Protein AF-A0A976KZ02-F1 (afdb_monomer_lite)

Sequence (178 aa):
MLLQLQQKEVRRMSKLYVNGYDHPRFEIVQPDNSIVTHDISFKYQALKEYYTAVGDLVKIIDGSKVPWIDHYEYEWELSLIDYAESPDLLKLTEVEKAAARGLPIYLTPHHDHIWRKFRVLVLPERREIDQHYHHGGADNTANKGYIITFVNAERITEIQTEDGDFLPLISAESCFEF

Foldseek 3Di:
DDPDDWDKDKDKDDKDWFDFFQWKKKWWQDPVRDIDIDTAGHPDSQKTKIKMWMWIWTQDPVRDIDDTQIWMKMKIKGKCQPHDDPVRVVVVVVVVVSLVVVIWMKMDRYPVPVLQIATKHKDVVPWDFDPDDDPDPPPDPPGGTIMIMIIGPDIGRDWDDDDDDGHTGDRPPPPDDD

Structure (mmCIF, N/CA/C/O backbone):
data_AF-A0A976KZ02-F1
#
_entry.id   AF-A0A976KZ02-F1
#
loop_
_atom_site.group_PDB
_atom_site.id
_atom_site.type_symbol
_atom_site.label_atom_id
_atom_site.label_alt_id
_atom_site.label_comp_id
_atom_site.label_asym_id
_atom_site.label_entity_id
_atom_site.label_seq_id
_atom_site.pdbx_PDB_ins_code
_atom_site.Cartn_x
_atom_site.Cartn_y
_atom_site.Cartn_z
_atom_site.occupancy
_atom_site.B_iso_or_equiv
_atom_site.auth_seq_id
_atom_site.auth_comp_id
_atom_site.auth_asym_id
_atom_site.auth_atom_id
_atom_site.pdbx_PDB_model_num
ATOM 1 N N . MET A 1 1 ? -27.633 24.067 18.534 1.00 41.12 1 MET A N 1
ATOM 2 C CA . MET A 1 1 ? -27.256 22.909 19.369 1.00 41.12 1 MET A CA 1
ATOM 3 C C . MET A 1 1 ? -25.776 22.648 19.120 1.00 41.12 1 MET A C 1
ATOM 5 O O . MET A 1 1 ? -25.430 22.145 18.062 1.00 41.12 1 MET A O 1
ATOM 9 N N . LEU A 1 2 ? -24.906 23.156 19.997 1.00 42.47 2 LEU A N 1
ATOM 10 C CA . LEU A 1 2 ? -23.450 23.030 19.875 1.00 42.47 2 LEU A CA 1
ATOM 11 C C . LEU A 1 2 ? -23.042 21.634 20.363 1.00 42.47 2 LEU A C 1
ATOM 13 O O . LEU A 1 2 ? -23.127 21.368 21.559 1.00 42.47 2 LEU A O 1
ATOM 17 N N . LEU A 1 3 ? -22.630 20.750 19.452 1.00 42.62 3 LEU A N 1
ATOM 18 C CA . LEU A 1 3 ? -21.944 19.508 19.811 1.00 42.62 3 LEU A CA 1
ATOM 19 C C . LEU A 1 3 ? -20.592 19.882 20.435 1.00 42.62 3 LEU A C 1
ATOM 21 O O . LEU A 1 3 ? -19.674 20.315 19.741 1.00 42.62 3 LEU A O 1
ATOM 25 N N . GLN A 1 4 ? -20.509 19.795 21.762 1.00 51.16 4 GLN A N 1
ATOM 26 C CA . GLN A 1 4 ? -19.275 20.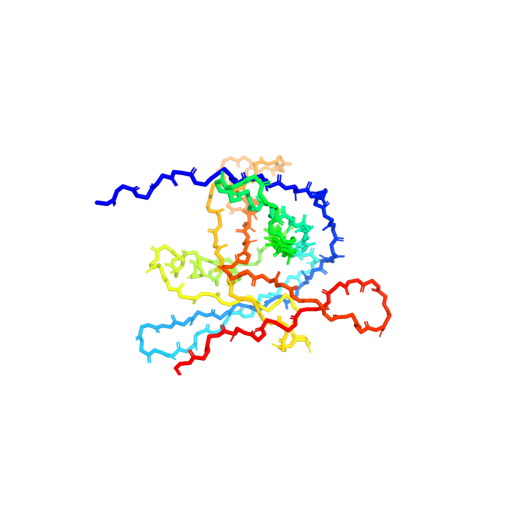021 22.506 1.00 51.16 4 GLN A CA 1
ATOM 27 C C . GLN A 1 4 ? -18.295 18.861 22.287 1.00 51.16 4 GLN A C 1
ATOM 29 O O . GLN A 1 4 ? -18.676 17.692 22.271 1.00 51.16 4 GLN A O 1
ATOM 34 N N . LEU A 1 5 ? -17.030 19.236 22.101 1.00 49.47 5 LEU A N 1
ATOM 35 C CA . LEU A 1 5 ? -15.885 18.392 21.767 1.00 49.47 5 LEU A CA 1
ATOM 36 C C . LEU A 1 5 ? -15.723 17.19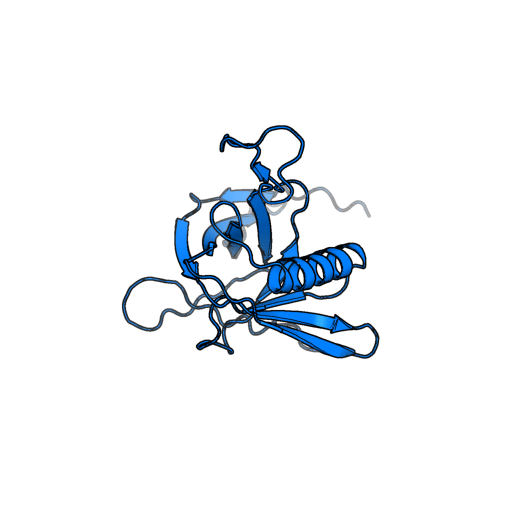5 22.720 1.00 49.47 5 LEU A C 1
ATOM 38 O O . LEU A 1 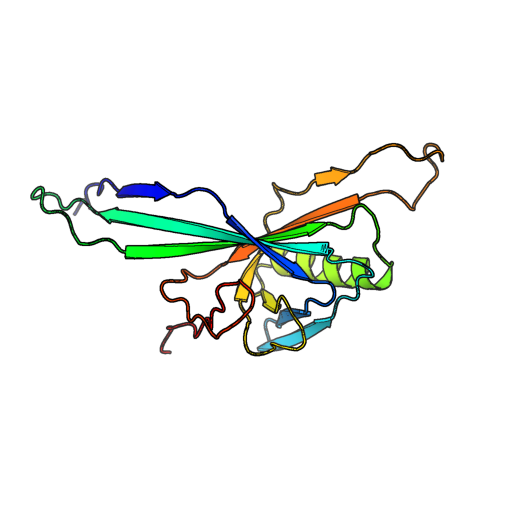5 ? -15.434 17.367 23.903 1.00 49.47 5 LEU A O 1
ATOM 42 N N . GLN A 1 6 ? -15.837 15.981 22.174 1.00 57.78 6 GLN A N 1
ATOM 43 C CA . GLN A 1 6 ? -15.356 14.751 22.804 1.00 57.78 6 GLN A CA 1
ATOM 44 C C . GLN A 1 6 ? -13.820 14.753 22.799 1.00 57.78 6 GLN A C 1
ATOM 46 O O . GLN A 1 6 ? -13.199 14.957 21.755 1.00 57.78 6 GLN A O 1
ATOM 51 N N . GLN A 1 7 ? -13.191 14.521 23.953 1.00 56.75 7 GLN A N 1
ATOM 52 C CA . GLN A 1 7 ? -11.750 14.268 24.008 1.00 56.75 7 GLN A CA 1
ATOM 53 C C . GLN A 1 7 ? -11.487 12.817 23.598 1.00 56.75 7 GLN A C 1
ATOM 55 O O . GLN A 1 7 ? -11.866 11.885 24.310 1.00 56.75 7 GLN A O 1
ATOM 60 N N . LYS A 1 8 ? -10.846 12.644 22.439 1.00 58.50 8 LYS A N 1
ATOM 61 C CA . LYS A 1 8 ? -10.375 11.353 21.933 1.00 58.50 8 LYS A CA 1
ATOM 62 C C . LYS A 1 8 ? -8.938 11.137 22.407 1.00 58.50 8 LYS A C 1
ATOM 64 O O . LYS A 1 8 ? -8.042 11.872 21.998 1.00 58.50 8 LYS A O 1
ATOM 69 N N . GLU A 1 9 ? -8.718 10.152 23.270 1.00 65.44 9 GLU A N 1
ATOM 70 C CA . GLU A 1 9 ? -7.368 9.688 23.603 1.00 65.44 9 GLU A CA 1
ATOM 71 C C . GLU A 1 9 ? -7.016 8.525 22.672 1.00 65.44 9 GLU A C 1
ATOM 73 O O . GLU A 1 9 ? -7.771 7.562 22.566 1.00 65.44 9 GLU A O 1
ATOM 78 N N . VAL A 1 10 ? -5.881 8.625 21.979 1.00 68.75 10 VAL A N 1
ATOM 79 C CA . VAL A 1 10 ? -5.414 7.600 21.036 1.00 68.75 10 VAL A CA 1
ATOM 80 C C . VAL A 1 10 ? -4.169 6.944 21.614 1.00 68.75 10 VAL A C 1
ATOM 82 O O . VAL A 1 10 ? -3.162 7.614 21.848 1.00 68.75 10 VAL A O 1
ATOM 85 N N . ARG A 1 11 ? -4.214 5.628 21.827 1.00 74.81 11 ARG A N 1
ATOM 86 C CA . ARG A 1 11 ? -3.033 4.827 22.158 1.00 74.81 11 ARG A CA 1
ATOM 87 C C . ARG A 1 11 ? -2.553 4.131 20.891 1.00 74.81 11 ARG A C 1
ATOM 89 O O . ARG A 1 11 ? -3.228 3.240 20.386 1.00 74.81 11 ARG A O 1
ATOM 96 N N . ARG A 1 12 ? -1.367 4.504 20.412 1.00 77.88 12 ARG A N 1
ATOM 97 C CA . ARG A 1 12 ? -0.683 3.810 19.313 1.00 77.88 12 ARG A CA 1
ATOM 98 C C . ARG A 1 12 ? 0.420 2.918 19.858 1.00 77.88 12 ARG A C 1
ATOM 100 O O . ARG A 1 12 ? 1.197 3.345 20.713 1.00 77.88 12 ARG A O 1
ATOM 107 N N . MET A 1 13 ? 0.471 1.683 19.379 1.00 78.12 13 MET A N 1
ATOM 108 C CA . MET A 1 13 ? 1.613 0.800 19.600 1.00 78.12 13 MET A CA 1
ATOM 109 C C . MET A 1 13 ? 2.755 1.113 18.623 1.00 78.12 13 MET A C 1
ATOM 111 O O . MET A 1 13 ? 2.633 1.976 17.758 1.00 78.12 13 MET A O 1
ATOM 115 N N . SER A 1 14 ? 3.895 0.439 18.786 1.00 82.19 14 SER A N 1
ATOM 116 C CA . SER A 1 14 ? 4.995 0.511 17.824 1.00 82.19 14 SER A CA 1
ATOM 117 C C . SER A 1 14 ? 4.582 -0.087 16.479 1.00 82.19 14 SER A C 1
ATOM 119 O O . SER A 1 14 ? 3.928 -1.129 16.453 1.00 82.19 14 SER A O 1
ATOM 121 N N . LYS A 1 15 ? 5.028 0.537 15.384 1.00 84.44 15 LYS A N 1
ATOM 122 C CA . LYS A 1 15 ? 4.930 -0.011 14.025 1.00 84.44 15 LYS A CA 1
ATOM 123 C C . LYS A 1 15 ? 5.688 -1.341 13.964 1.00 84.44 15 LYS A C 1
ATOM 125 O O . LYS A 1 15 ? 6.851 -1.404 14.365 1.00 84.44 15 LYS A O 1
ATOM 130 N N . LEU A 1 16 ? 5.027 -2.391 13.490 1.00 83.12 16 LEU A N 1
ATOM 131 C CA . LEU A 1 16 ? 5.585 -3.736 13.362 1.00 83.12 16 LEU A CA 1
ATOM 132 C C . LEU A 1 16 ? 5.733 -4.089 11.886 1.00 83.12 16 LEU A C 1
ATOM 134 O O . LEU A 1 16 ? 4.815 -3.863 11.101 1.00 83.12 16 LEU A O 1
ATOM 138 N N . TYR A 1 17 ? 6.892 -4.633 11.520 1.00 84.88 17 TYR A N 1
ATOM 139 C CA . TYR A 1 17 ? 7.122 -5.192 10.191 1.00 84.88 17 TYR A CA 1
ATOM 140 C C . TYR A 1 17 ? 6.369 -6.514 10.043 1.00 84.88 17 TYR A C 1
ATOM 142 O O . TYR A 1 17 ? 6.409 -7.358 10.940 1.00 84.88 17 TYR A O 1
ATOM 150 N N . VAL A 1 18 ? 5.679 -6.654 8.917 1.00 82.56 18 VAL A N 1
ATOM 151 C CA . VAL A 1 18 ? 4.942 -7.851 8.518 1.00 82.56 18 VAL A CA 1
ATOM 152 C C . VAL A 1 18 ? 5.849 -8.630 7.576 1.00 82.56 18 VAL A C 1
ATOM 154 O O . VAL A 1 18 ? 6.549 -9.531 8.024 1.00 82.56 18 VAL A O 1
ATOM 157 N N . ASN A 1 19 ? 5.887 -8.258 6.296 1.00 82.38 19 ASN A N 1
ATOM 158 C CA . ASN A 1 19 ? 6.622 -8.986 5.264 1.00 82.38 19 ASN A CA 1
ATOM 159 C C . ASN A 1 19 ? 7.094 -8.059 4.137 1.00 82.38 19 ASN A C 1
ATOM 161 O O . ASN A 1 19 ? 6.770 -6.872 4.114 1.00 82.38 19 ASN A O 1
ATOM 165 N N . GLY A 1 20 ? 7.857 -8.607 3.195 1.00 84.81 20 GLY A N 1
ATOM 166 C CA . GLY A 1 20 ? 8.220 -7.982 1.935 1.00 84.81 20 GLY A CA 1
ATOM 167 C C . GLY A 1 20 ? 7.711 -8.796 0.742 1.00 84.81 20 GLY A C 1
ATOM 168 O O . GLY A 1 20 ? 7.806 -10.021 0.742 1.00 84.81 20 GLY A O 1
ATOM 169 N N . TYR A 1 21 ? 7.209 -8.112 -0.285 1.00 86.00 21 TYR A N 1
ATOM 170 C CA . TYR A 1 21 ? 6.635 -8.722 -1.485 1.00 86.00 21 TYR A CA 1
ATOM 171 C C . TYR A 1 21 ? 7.300 -8.207 -2.761 1.00 86.00 21 TYR A C 1
ATOM 173 O O . TYR A 1 21 ? 7.681 -7.037 -2.860 1.00 86.00 21 TYR A O 1
ATOM 181 N N . ASP A 1 22 ? 7.432 -9.094 -3.739 1.00 85.25 22 ASP A N 1
ATOM 182 C CA . ASP A 1 22 ? 8.056 -8.879 -5.048 1.00 85.25 22 ASP A CA 1
ATOM 183 C C . ASP A 1 22 ? 7.035 -8.740 -6.193 1.00 85.25 22 ASP A C 1
ATOM 185 O O . ASP A 1 22 ? 7.329 -8.119 -7.215 1.00 85.25 22 ASP A O 1
ATOM 189 N N . HIS A 1 23 ? 5.813 -9.240 -6.001 1.00 88.50 23 HIS A N 1
ATOM 190 C CA . HIS A 1 23 ? 4.756 -9.227 -7.016 1.00 88.50 23 HIS A CA 1
ATOM 191 C C . HIS A 1 23 ? 3.424 -8.657 -6.502 1.00 88.50 23 HIS A C 1
ATOM 193 O O . HIS A 1 23 ? 2.433 -9.392 -6.399 1.00 88.50 23 HIS A O 1
ATOM 199 N N . PRO A 1 24 ? 3.361 -7.357 -6.155 1.00 91.50 24 PRO A N 1
ATOM 200 C CA . PRO A 1 24 ? 2.104 -6.729 -5.792 1.00 91.50 24 PRO A CA 1
ATOM 201 C C . PRO A 1 24 ? 1.267 -6.361 -7.020 1.00 91.50 24 PRO A C 1
ATOM 203 O O . PRO A 1 24 ? 1.782 -6.040 -8.096 1.00 91.50 24 PRO A O 1
ATOM 206 N N . ARG A 1 25 ? -0.050 -6.337 -6.822 1.00 93.12 25 ARG A N 1
ATOM 207 C CA . ARG A 1 25 ? -1.041 -5.924 -7.819 1.00 93.12 25 ARG A CA 1
ATOM 208 C C . ARG A 1 25 ? -1.763 -4.669 -7.359 1.00 93.12 25 ARG A C 1
ATOM 210 O O . ARG A 1 25 ? -2.286 -4.628 -6.246 1.00 93.12 25 ARG A O 1
ATOM 217 N N . PHE A 1 26 ? -1.872 -3.693 -8.251 1.00 94.38 26 PHE A N 1
ATOM 218 C CA . PHE A 1 26 ? -2.743 -2.536 -8.083 1.00 94.38 26 PHE A CA 1
ATOM 219 C C . PHE A 1 26 ? -3.960 -2.646 -8.995 1.00 94.38 26 PHE A C 1
ATOM 221 O O . PHE A 1 26 ? -3.854 -3.045 -10.152 1.00 94.38 26 PHE A O 1
ATOM 228 N N . GLU A 1 27 ? -5.117 -2.248 -8.492 1.00 95.50 27 GLU A N 1
ATOM 229 C CA . GLU A 1 27 ? -6.342 -2.111 -9.267 1.00 95.50 27 GLU A CA 1
ATOM 230 C C . GLU A 1 27 ? -6.901 -0.705 -9.094 1.00 95.50 27 GLU A C 1
ATOM 232 O O . GLU A 1 27 ? -7.040 -0.214 -7.975 1.00 95.50 27 GLU A O 1
ATOM 237 N N . ILE A 1 28 ? -7.219 -0.055 -10.209 1.00 95.25 28 ILE A N 1
ATOM 238 C CA . ILE A 1 28 ? -7.780 1.293 -10.245 1.00 95.25 28 ILE A CA 1
ATOM 239 C C . ILE A 1 28 ? -9.221 1.185 -10.728 1.00 95.25 28 ILE A C 1
ATOM 241 O O . ILE A 1 28 ? -9.461 0.721 -11.847 1.00 95.25 28 ILE A O 1
ATOM 245 N N . VAL A 1 29 ? -10.166 1.645 -9.908 1.00 94.38 29 VAL A N 1
ATOM 246 C CA . VAL A 1 29 ? -11.580 1.730 -10.291 1.00 94.38 29 VAL A CA 1
ATOM 247 C C . VAL A 1 29 ? -11.809 3.035 -11.046 1.00 94.38 29 VAL A C 1
ATOM 249 O O . VAL A 1 29 ? -11.618 4.127 -10.509 1.00 94.38 29 VAL A O 1
ATOM 252 N N . GLN A 1 30 ? -12.188 2.922 -12.313 1.00 94.81 30 GLN A N 1
ATOM 253 C CA . GLN A 1 30 ? -12.486 4.056 -13.181 1.00 94.81 30 GLN A CA 1
ATOM 254 C C . GLN A 1 30 ? -13.884 4.632 -12.888 1.00 94.81 30 GLN A C 1
ATOM 256 O O . GLN A 1 30 ? -14.723 3.953 -12.293 1.00 94.81 30 GLN A O 1
ATOM 261 N N . PRO A 1 31 ? -14.186 5.866 -13.336 1.00 92.38 31 PRO A N 1
ATOM 262 C CA . PRO A 1 31 ? -15.505 6.478 -13.140 1.00 92.38 31 PRO A CA 1
ATOM 263 C C . PRO A 1 31 ? -16.681 5.699 -13.749 1.00 92.38 31 PRO A C 1
ATOM 265 O O . PRO A 1 31 ? -17.818 5.885 -13.327 1.00 92.38 31 PRO A O 1
ATOM 268 N N . ASP A 1 32 ? -16.424 4.847 -14.745 1.00 92.50 32 ASP A N 1
ATOM 269 C CA . ASP A 1 32 ? -17.410 3.963 -15.378 1.00 92.50 32 ASP A CA 1
ATOM 270 C C . ASP A 1 32 ? -17.524 2.589 -14.687 1.00 92.50 32 ASP A C 1
ATOM 272 O O . ASP A 1 32 ? -18.158 1.679 -15.220 1.00 92.50 32 ASP A O 1
ATOM 276 N N . ASN A 1 33 ? -16.917 2.440 -13.504 1.00 89.88 33 ASN A N 1
ATOM 277 C CA . ASN A 1 33 ? -16.772 1.202 -12.734 1.00 89.88 33 ASN A CA 1
ATOM 278 C C . ASN A 1 33 ? -15.935 0.103 -13.413 1.00 89.88 33 ASN A C 1
ATOM 280 O O . ASN A 1 33 ? -15.886 -1.020 -12.908 1.00 89.88 33 ASN A O 1
ATOM 284 N N . SER A 1 34 ? -15.246 0.391 -14.522 1.00 94.62 34 SER A N 1
ATOM 285 C CA . SER A 1 34 ? -14.253 -0.538 -15.064 1.00 94.62 34 SER A CA 1
ATOM 286 C C . SER A 1 34 ? -13.011 -0.598 -14.167 1.00 94.62 34 SER A C 1
ATOM 288 O O . SER A 1 34 ? -12.659 0.372 -13.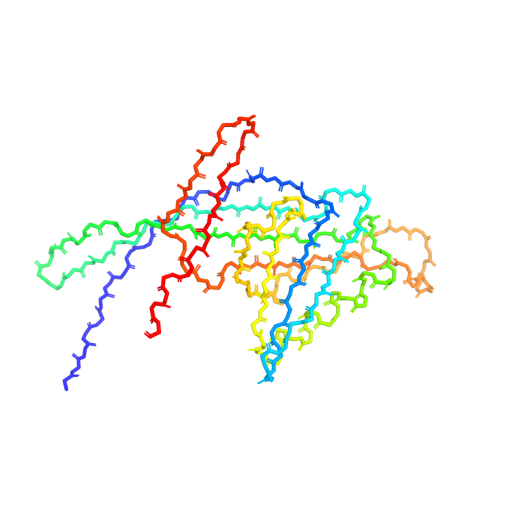490 1.00 94.62 34 SER A O 1
ATOM 290 N N . ILE A 1 35 ? -12.343 -1.754 -14.140 1.00 94.12 35 ILE A N 1
ATOM 291 C CA . ILE A 1 35 ? -11.144 -1.979 -13.326 1.00 94.12 35 ILE A CA 1
ATOM 292 C C . ILE A 1 35 ? -9.934 -2.085 -14.248 1.00 94.12 35 ILE A C 1
ATOM 294 O O . ILE A 1 35 ? -9.898 -2.925 -15.148 1.00 94.12 35 ILE A O 1
ATOM 298 N N . VAL A 1 36 ? -8.928 -1.248 -14.002 1.00 96.44 36 VAL A N 1
ATOM 299 C CA . VAL A 1 36 ? -7.613 -1.351 -14.644 1.00 96.44 36 VAL A CA 1
ATOM 300 C C . VAL A 1 36 ? -6.646 -2.008 -13.671 1.00 96.44 36 VAL A C 1
ATOM 302 O O . VAL A 1 36 ? -6.442 -1.501 -12.569 1.00 96.44 36 VAL A O 1
ATOM 305 N N . THR A 1 37 ? -6.044 -3.122 -14.083 1.00 95.44 37 THR A N 1
ATOM 306 C CA . THR A 1 37 ? -5.107 -3.896 -13.262 1.00 95.44 37 THR A CA 1
ATOM 307 C C . THR A 1 37 ? -3.661 -3.631 -13.675 1.00 95.44 37 THR A C 1
ATOM 309 O O . THR A 1 37 ? -3.314 -3.645 -14.857 1.00 95.44 37 THR A O 1
ATOM 312 N N . HIS A 1 38 ? -2.803 -3.431 -12.682 1.00 94.44 38 HIS A N 1
ATOM 313 C CA . HIS A 1 38 ? -1.370 -3.241 -12.820 1.00 94.44 38 HIS A CA 1
ATOM 314 C C . HIS A 1 38 ? -0.628 -4.236 -11.931 1.00 94.44 38 HIS A C 1
ATOM 316 O O . HIS A 1 38 ? -0.468 -4.019 -10.731 1.00 94.44 38 HIS A O 1
ATOM 322 N N . ASP A 1 39 ? -0.156 -5.316 -12.545 1.00 92.19 39 ASP A N 1
ATOM 323 C CA . ASP A 1 39 ? 0.764 -6.257 -11.911 1.00 92.19 39 ASP A CA 1
ATOM 324 C C . ASP A 1 39 ? 2.180 -5.710 -11.997 1.00 92.19 39 ASP A C 1
ATOM 326 O O . ASP A 1 39 ? 2.666 -5.414 -13.096 1.00 92.19 39 ASP A O 1
ATOM 330 N N . ILE A 1 40 ? 2.828 -5.549 -10.849 1.00 88.31 40 ILE A N 1
ATOM 331 C CA . ILE A 1 40 ? 4.197 -5.052 -10.767 1.00 88.31 40 ILE A CA 1
ATOM 332 C C . ILE A 1 40 ? 5.146 -6.236 -10.577 1.00 88.31 40 ILE A C 1
ATOM 334 O O . ILE A 1 40 ? 4.813 -7.205 -9.896 1.00 88.31 40 ILE A O 1
ATOM 338 N N . SER A 1 41 ? 6.304 -6.205 -11.229 1.00 83.62 41 SER A N 1
ATOM 339 C CA . SER A 1 41 ? 7.257 -7.313 -11.236 1.00 83.62 41 SER A CA 1
ATOM 340 C C . SER A 1 41 ? 8.614 -6.845 -10.730 1.00 83.62 41 SER A C 1
ATOM 342 O O . SER A 1 41 ? 9.444 -6.341 -11.483 1.00 83.62 41 SER A O 1
ATOM 344 N N . PHE A 1 42 ? 8.867 -7.047 -9.440 1.00 75.88 42 PHE A N 1
ATOM 345 C CA . PHE A 1 42 ? 10.162 -6.735 -8.851 1.00 75.88 42 PHE A CA 1
ATOM 346 C C . PHE A 1 42 ? 11.093 -7.942 -8.851 1.00 75.88 42 PHE A C 1
ATOM 348 O O . PHE A 1 42 ? 10.666 -9.091 -8.849 1.00 75.88 42 PHE A O 1
ATOM 355 N N . LYS A 1 43 ? 12.401 -7.667 -8.826 1.00 66.31 43 LYS A N 1
ATOM 356 C CA . LYS A 1 43 ? 13.428 -8.698 -8.609 1.00 66.31 43 LYS A CA 1
ATOM 357 C C . LYS A 1 43 ? 13.644 -9.039 -7.136 1.00 66.31 43 LYS A C 1
ATOM 359 O O . LYS A 1 43 ? 14.213 -10.082 -6.837 1.00 66.31 43 LYS A O 1
ATOM 364 N N . TYR A 1 44 ? 13.235 -8.147 -6.239 1.00 71.12 44 TYR A N 1
ATOM 365 C CA . TYR A 1 44 ? 13.429 -8.254 -4.797 1.00 71.12 44 TYR A CA 1
ATOM 366 C C . TYR A 1 44 ? 12.156 -7.803 -4.081 1.00 71.12 44 TYR A C 1
ATOM 368 O O . TYR A 1 44 ? 11.337 -7.110 -4.681 1.00 71.12 44 TYR A O 1
ATOM 376 N N . GLN A 1 45 ? 12.012 -8.176 -2.807 1.00 75.38 45 GLN A N 1
ATOM 377 C CA . GLN A 1 45 ? 10.890 -7.831 -1.926 1.00 75.38 45 GLN A CA 1
ATOM 378 C C . GLN A 1 45 ? 10.778 -6.310 -1.673 1.00 75.38 45 GLN A C 1
ATOM 380 O O . GLN A 1 45 ? 11.087 -5.802 -0.593 1.00 75.38 45 GLN A O 1
ATOM 385 N N . ALA A 1 46 ? 10.376 -5.571 -2.704 1.00 81.88 46 ALA A N 1
ATOM 386 C CA . ALA A 1 46 ? 10.380 -4.117 -2.765 1.00 81.88 46 ALA A CA 1
ATOM 387 C C . ALA A 1 46 ? 9.187 -3.492 -2.035 1.00 81.88 46 ALA A C 1
ATOM 389 O O . ALA A 1 46 ? 9.301 -2.369 -1.546 1.00 81.88 46 ALA A O 1
ATOM 390 N N . LEU A 1 47 ? 8.059 -4.203 -1.941 1.00 89.12 47 LEU A N 1
ATOM 391 C CA . LEU A 1 47 ? 6.894 -3.759 -1.182 1.00 89.12 47 LEU A CA 1
ATOM 392 C C . LEU A 1 47 ? 6.972 -4.301 0.245 1.00 89.12 47 LEU A C 1
ATOM 394 O O . LEU A 1 47 ? 6.660 -5.463 0.488 1.00 89.12 47 LEU A O 1
ATOM 398 N N . LYS A 1 48 ? 7.361 -3.457 1.197 1.00 90.31 48 LYS A N 1
ATOM 399 C CA . LYS A 1 48 ? 7.388 -3.789 2.623 1.00 90.31 48 LYS A CA 1
ATOM 400 C C . LYS A 1 48 ? 6.054 -3.454 3.259 1.00 90.31 48 LYS A C 1
ATOM 402 O O . LYS A 1 48 ? 5.515 -2.377 3.038 1.00 90.31 48 LYS A O 1
ATOM 407 N N . GLU A 1 49 ? 5.543 -4.355 4.073 1.00 89.25 49 GLU A N 1
ATOM 408 C CA . GLU A 1 49 ? 4.293 -4.191 4.794 1.00 89.25 49 GLU A CA 1
ATOM 409 C C . GLU A 1 49 ? 4.545 -4.008 6.285 1.00 89.25 49 GLU A C 1
ATOM 411 O O . GLU A 1 49 ? 5.380 -4.680 6.896 1.00 89.25 49 GLU A O 1
ATOM 416 N N . TYR A 1 50 ? 3.765 -3.116 6.874 1.00 89.19 50 TYR A N 1
ATOM 417 C CA . TYR A 1 50 ? 3.787 -2.796 8.282 1.00 89.19 50 TYR A CA 1
ATOM 418 C C . TYR A 1 50 ? 2.368 -2.642 8.811 1.00 89.19 50 TYR A C 1
ATOM 420 O O . TYR A 1 50 ? 1.454 -2.269 8.077 1.00 89.19 50 TYR A O 1
ATOM 428 N N . TYR A 1 51 ? 2.203 -2.837 10.115 1.00 86.25 51 TYR A N 1
ATOM 429 C CA . TYR A 1 51 ? 0.966 -2.476 10.795 1.00 86.25 51 TYR A CA 1
ATOM 430 C C . TYR A 1 51 ? 1.224 -1.844 12.158 1.00 86.25 51 TYR A C 1
ATOM 432 O O . TYR A 1 51 ? 2.258 -2.060 12.796 1.00 86.25 51 TYR A O 1
ATOM 440 N N . THR A 1 52 ? 0.254 -1.059 12.611 1.00 85.50 52 THR A N 1
ATOM 441 C CA . THR A 1 52 ? 0.216 -0.458 13.941 1.00 85.50 52 THR A CA 1
ATOM 442 C C . THR A 1 52 ? -1.137 -0.744 14.573 1.00 85.50 52 THR A C 1
ATOM 444 O O . THR A 1 52 ? -2.172 -0.398 14.008 1.00 85.50 52 THR A O 1
ATOM 447 N N . ALA A 1 53 ? -1.140 -1.354 15.759 1.00 82.25 53 ALA A N 1
ATOM 448 C CA . ALA A 1 53 ? -2.352 -1.477 16.561 1.00 82.25 53 ALA A CA 1
ATOM 449 C C . ALA A 1 53 ? -2.684 -0.128 17.219 1.00 82.25 53 ALA A C 1
ATOM 451 O O . ALA A 1 53 ? -1.822 0.507 17.845 1.00 82.25 53 ALA A O 1
ATOM 452 N N . VAL A 1 54 ? -3.934 0.302 17.074 1.00 82.56 54 VAL A N 1
ATOM 453 C CA . VAL A 1 54 ? -4.436 1.588 17.551 1.00 82.56 54 VAL A CA 1
ATOM 454 C C . VAL A 1 54 ? -5.707 1.382 18.365 1.00 82.56 54 VAL A C 1
ATOM 456 O O . VAL A 1 54 ? -6.730 0.927 17.852 1.00 82.56 54 VAL A O 1
ATOM 459 N N . GLY A 1 55 ? -5.641 1.779 19.633 1.00 77.94 55 GLY A N 1
ATOM 460 C CA . GLY A 1 55 ? -6.777 1.801 20.544 1.00 77.94 55 GLY A CA 1
ATOM 461 C C . GLY A 1 55 ? -7.319 3.217 20.696 1.00 77.94 55 GLY A C 1
ATOM 462 O O . GLY A 1 55 ? -6.589 4.120 21.121 1.00 77.94 55 GLY A O 1
ATOM 463 N N . ASP A 1 56 ? -8.596 3.410 20.373 1.00 70.56 56 ASP A N 1
ATOM 464 C CA . ASP A 1 56 ? -9.294 4.675 20.595 1.00 70.56 56 ASP A CA 1
ATOM 465 C C . ASP A 1 56 ? -10.086 4.630 21.906 1.00 70.56 56 ASP A C 1
ATOM 467 O O . ASP A 1 56 ? -11.010 3.828 22.055 1.00 70.56 56 ASP A O 1
ATOM 471 N N . LEU A 1 57 ? -9.771 5.536 22.835 1.00 66.00 57 LEU A N 1
ATOM 472 C CA . LEU A 1 57 ? -10.573 5.769 24.030 1.00 66.00 57 LEU A CA 1
ATOM 473 C C . LEU A 1 57 ? -11.468 6.991 23.808 1.00 66.00 57 LEU A C 1
ATOM 475 O O . LEU A 1 57 ? -10.995 8.129 23.708 1.00 66.00 57 LEU A O 1
ATOM 479 N N . VAL A 1 58 ? -12.778 6.755 23.787 1.00 64.94 58 VAL A N 1
ATOM 480 C CA . VAL A 1 58 ? -13.774 7.828 23.774 1.00 64.94 58 VAL A CA 1
ATOM 481 C C . VAL A 1 58 ? -14.244 8.070 25.203 1.00 64.94 58 VAL A C 1
ATOM 483 O O . VAL A 1 58 ? -14.843 7.197 25.837 1.00 64.94 58 VAL A O 1
ATOM 486 N N . LYS A 1 59 ? -13.960 9.270 25.716 1.00 59.84 59 LYS A N 1
ATOM 487 C CA . LYS A 1 59 ? -14.526 9.747 26.980 1.00 59.84 59 LYS A CA 1
ATOM 488 C C . LYS A 1 59 ? -15.874 10.400 26.705 1.00 59.84 59 LYS A C 1
ATOM 490 O O . LYS A 1 59 ? -15.957 11.345 25.917 1.00 59.84 59 LYS A O 1
ATOM 495 N N . ILE A 1 60 ? -16.918 9.908 27.364 1.00 65.88 60 ILE A N 1
ATOM 496 C CA . ILE A 1 60 ? -18.223 10.567 27.367 1.00 65.88 60 ILE A CA 1
ATOM 497 C C . ILE A 1 60 ? -18.199 11.686 28.421 1.00 65.88 60 ILE A C 1
ATOM 499 O O . ILE A 1 60 ? -17.411 11.672 29.367 1.00 65.88 60 ILE A O 1
ATOM 503 N N . ILE A 1 61 ? -19.050 12.695 28.227 1.00 67.75 61 ILE A N 1
ATOM 504 C CA . ILE A 1 61 ? -19.178 13.889 29.079 1.00 67.75 61 ILE A CA 1
ATOM 505 C C . ILE A 1 61 ? -19.500 13.531 30.543 1.00 67.75 61 ILE A C 1
ATOM 507 O O . ILE A 1 61 ? -19.123 14.265 31.451 1.00 67.75 61 ILE A O 1
ATOM 511 N N . ASP A 1 62 ? -20.151 12.394 30.788 1.00 70.44 62 ASP A N 1
ATOM 512 C CA . ASP A 1 62 ? -20.461 11.880 32.129 1.00 70.44 62 ASP A CA 1
ATOM 513 C C . ASP A 1 62 ? -19.248 11.248 32.846 1.00 70.44 62 ASP A C 1
ATOM 515 O O . ASP A 1 62 ? -19.369 10.769 33.973 1.00 70.44 62 ASP A O 1
ATOM 519 N N . GLY A 1 63 ? -18.072 11.245 32.208 1.00 63.22 63 GLY A N 1
ATOM 520 C CA . GLY A 1 63 ? -16.851 10.626 32.719 1.00 63.22 63 GLY A CA 1
ATOM 521 C C . GLY A 1 63 ? -16.790 9.111 32.511 1.00 63.22 63 GLY A C 1
ATOM 522 O O . GLY A 1 63 ? -15.767 8.500 32.839 1.00 63.22 63 GLY A O 1
ATOM 523 N N . SER A 1 64 ? -17.836 8.499 31.947 1.00 61.59 64 SER A N 1
ATOM 524 C CA . SER A 1 64 ? -17.810 7.096 31.554 1.00 61.59 64 SER A CA 1
ATOM 525 C C . SER A 1 64 ? -16.862 6.891 30.368 1.00 61.59 64 SER A C 1
ATOM 527 O O . SER A 1 64 ? -16.682 7.749 29.494 1.00 61.59 64 SER A O 1
ATOM 529 N N . LYS A 1 65 ? -16.183 5.744 30.377 1.00 61.19 65 LYS A N 1
ATOM 530 C CA . LYS A 1 65 ? -15.272 5.318 29.315 1.00 61.19 65 LYS A CA 1
ATOM 531 C C . LYS A 1 65 ? -15.976 4.236 28.511 1.00 61.19 65 LYS A C 1
ATOM 533 O O . LYS A 1 65 ? -16.347 3.211 29.081 1.00 61.19 65 LYS A O 1
ATOM 538 N N . VAL A 1 66 ? -16.149 4.458 27.213 1.00 57.47 66 VAL A N 1
ATOM 539 C CA . VAL A 1 66 ? -16.637 3.413 26.302 1.00 57.47 66 VAL A CA 1
ATOM 540 C C . VAL A 1 66 ? -15.474 2.461 25.999 1.00 57.47 66 VAL A C 1
ATOM 542 O O . VAL A 1 66 ? -14.338 2.935 25.882 1.00 57.47 66 VAL A O 1
ATOM 545 N N . PRO A 1 67 ? -15.711 1.137 25.924 1.00 53.28 67 PRO A N 1
ATOM 546 C CA . PRO A 1 67 ? -14.676 0.165 25.588 1.00 53.28 67 PRO A CA 1
ATOM 547 C C . PRO A 1 67 ? -13.978 0.465 24.254 1.00 53.28 67 PRO A C 1
ATOM 549 O O . PRO A 1 67 ? -14.524 1.111 23.361 1.00 53.28 67 PRO A O 1
ATOM 552 N N . TRP A 1 68 ? -12.737 -0.010 24.188 1.00 60.66 68 TRP A N 1
ATOM 553 C CA . TRP A 1 68 ? -11.738 0.236 23.158 1.00 60.66 68 TRP A CA 1
ATOM 554 C C . TRP A 1 68 ? -12.247 -0.207 21.787 1.00 60.66 68 TRP A C 1
ATOM 556 O O . TRP A 1 68 ? -12.601 -1.370 21.610 1.00 60.66 68 TRP A O 1
ATOM 566 N N . ILE A 1 69 ? -12.260 0.703 20.811 1.00 59.69 69 ILE A N 1
ATOM 567 C CA . ILE A 1 69 ? -12.311 0.285 19.408 1.00 59.69 69 ILE A CA 1
ATOM 568 C C . ILE A 1 69 ? -10.863 0.070 18.983 1.00 59.69 69 ILE A C 1
ATOM 570 O O . ILE A 1 69 ? -10.165 1.023 18.613 1.00 59.69 69 ILE A O 1
ATOM 574 N N . ASP A 1 70 ? -10.415 -1.175 19.091 1.00 75.38 70 ASP A N 1
ATOM 575 C CA . ASP A 1 70 ? -9.122 -1.589 18.569 1.00 75.38 70 ASP A CA 1
ATOM 576 C C . ASP A 1 70 ? -9.216 -1.693 17.045 1.00 75.38 70 ASP A C 1
ATOM 578 O O . ASP A 1 70 ? -10.156 -2.252 16.479 1.00 75.38 70 ASP A O 1
ATOM 582 N N . HIS A 1 71 ? -8.263 -1.067 16.370 1.00 80.75 71 HIS A N 1
ATOM 583 C CA . HIS A 1 71 ? -8.122 -1.156 14.927 1.00 80.75 71 HIS A CA 1
ATOM 584 C C . HIS A 1 71 ? -6.659 -1.170 14.532 1.00 80.75 71 HIS A C 1
ATOM 586 O O . HIS A 1 71 ? -5.768 -0.904 15.340 1.00 80.75 71 HIS A O 1
ATOM 592 N N . TYR A 1 72 ? -6.431 -1.446 13.260 1.00 83.19 72 TYR A N 1
ATOM 593 C CA . TYR A 1 72 ? -5.111 -1.584 12.696 1.00 83.19 72 TYR A CA 1
ATOM 594 C C . TYR A 1 72 ? -4.919 -0.572 11.570 1.00 83.19 72 TYR A C 1
ATOM 596 O O . TYR A 1 72 ? -5.719 -0.479 10.635 1.00 83.19 72 TYR A O 1
ATOM 604 N N . GLU A 1 73 ? -3.849 0.206 11.690 1.00 88.12 73 GLU A N 1
ATOM 605 C CA . GLU A 1 73 ? -3.336 1.069 10.630 1.00 88.12 73 GLU A CA 1
ATOM 606 C C . GLU A 1 73 ? -2.264 0.275 9.879 1.00 88.12 73 GLU A C 1
ATOM 608 O O . GLU A 1 73 ? -1.213 -0.034 10.444 1.00 88.12 73 GLU A O 1
ATOM 613 N N . TYR A 1 74 ? -2.552 -0.090 8.633 1.00 89.38 74 TYR A N 1
ATOM 614 C CA . TYR A 1 74 ? -1.618 -0.758 7.735 1.00 89.38 74 TYR A CA 1
ATOM 615 C C . TYR A 1 74 ? -0.907 0.256 6.862 1.00 89.38 74 TYR A C 1
ATOM 617 O O . TYR A 1 74 ? -1.497 1.226 6.384 1.00 89.38 74 TYR A O 1
ATOM 625 N N . GLU A 1 75 ? 0.369 -0.010 6.635 1.00 91.75 75 GLU A N 1
ATOM 626 C CA . GLU A 1 75 ? 1.224 0.803 5.799 1.00 91.75 75 GLU A CA 1
ATOM 627 C C . GLU A 1 75 ? 2.056 -0.097 4.896 1.00 91.75 75 GLU A C 1
ATOM 629 O O . GLU A 1 75 ? 2.667 -1.062 5.354 1.00 91.75 75 GLU A O 1
ATOM 634 N N . TRP A 1 76 ? 2.105 0.245 3.615 1.00 92.31 76 TRP A N 1
ATOM 635 C CA . TRP A 1 76 ? 2.964 -0.413 2.648 1.00 92.31 76 TRP A CA 1
ATOM 636 C C . TRP A 1 76 ? 3.954 0.593 2.085 1.00 92.31 76 TRP A C 1
ATOM 638 O O . TRP A 1 76 ? 3.569 1.653 1.599 1.00 92.31 76 TRP A O 1
ATOM 648 N N . GLU A 1 77 ? 5.234 0.258 2.140 1.00 91.44 77 GLU A N 1
ATOM 649 C CA . GLU A 1 77 ? 6.318 1.055 1.586 1.00 91.44 77 GLU A CA 1
ATOM 650 C C . GLU A 1 77 ? 6.885 0.337 0.372 1.00 91.44 77 GLU A C 1
ATOM 652 O O . GLU A 1 77 ? 7.457 -0.748 0.477 1.00 91.44 77 GLU A O 1
ATOM 657 N N . LEU A 1 78 ? 6.723 0.951 -0.791 1.00 88.75 78 LEU A N 1
ATOM 658 C CA . LEU A 1 78 ? 7.273 0.470 -2.039 1.00 88.75 78 LEU A CA 1
ATOM 659 C C . LEU A 1 78 ? 8.616 1.145 -2.299 1.00 88.75 78 LEU A C 1
ATOM 661 O O . LEU A 1 78 ? 8.634 2.326 -2.633 1.00 88.75 78 LEU A O 1
ATOM 665 N N . SER A 1 79 ? 9.720 0.412 -2.163 1.00 84.31 79 SER A N 1
ATOM 666 C CA . SER A 1 79 ? 11.070 0.929 -2.405 1.00 84.31 79 SER A CA 1
ATOM 667 C C . SER A 1 79 ? 11.582 0.551 -3.791 1.00 84.31 79 SER A C 1
ATOM 669 O O . SER A 1 79 ? 11.821 -0.619 -4.078 1.00 84.31 79 SER A O 1
ATOM 671 N N . LEU A 1 80 ? 11.816 1.558 -4.629 1.00 75.38 80 LEU A N 1
ATOM 672 C CA . LEU A 1 80 ? 12.388 1.415 -5.971 1.00 75.38 80 LEU A CA 1
ATOM 673 C C . LEU A 1 80 ? 13.880 1.775 -6.023 1.00 75.38 80 LEU A C 1
ATOM 675 O O . LEU A 1 80 ? 14.403 2.079 -7.091 1.00 75.38 80 LEU A O 1
ATOM 679 N N . ILE A 1 81 ? 14.547 1.815 -4.866 1.00 66.06 81 ILE A N 1
ATOM 680 C CA . ILE A 1 81 ? 15.920 2.321 -4.730 1.00 66.06 81 ILE A CA 1
ATOM 681 C C . ILE A 1 81 ? 16.931 1.459 -5.488 1.00 66.06 81 ILE A C 1
ATOM 683 O O . ILE A 1 81 ? 17.756 1.990 -6.226 1.00 66.06 81 ILE A O 1
ATOM 687 N N . ASP A 1 82 ? 16.809 0.139 -5.381 1.00 57.62 82 ASP A N 1
ATOM 688 C CA . ASP A 1 82 ? 17.793 -0.784 -5.953 1.00 57.62 82 ASP A CA 1
ATOM 689 C C . ASP A 1 82 ? 17.387 -1.327 -7.334 1.00 57.62 82 ASP A C 1
ATOM 691 O O . ASP A 1 82 ? 18.218 -1.875 -8.063 1.00 57.62 82 ASP A O 1
ATOM 695 N N . TYR A 1 83 ? 16.104 -1.214 -7.705 1.00 63.91 83 TYR A N 1
ATOM 696 C CA . TYR A 1 83 ? 15.584 -1.773 -8.952 1.00 63.91 83 TYR A CA 1
ATOM 697 C C . TYR A 1 83 ? 14.189 -1.244 -9.313 1.00 63.91 83 TYR A C 1
ATOM 699 O O . TYR A 1 83 ? 13.231 -1.456 -8.570 1.00 63.91 83 TYR A O 1
ATOM 707 N N . ALA A 1 84 ? 14.044 -0.648 -10.499 1.00 66.69 84 ALA A N 1
ATOM 708 C CA . ALA A 1 84 ? 12.742 -0.420 -11.123 1.00 66.69 84 ALA A CA 1
ATOM 709 C C . ALA A 1 84 ? 12.853 -0.482 -12.647 1.00 66.69 84 ALA A C 1
ATOM 711 O O . ALA A 1 84 ? 13.597 0.284 -13.263 1.00 66.69 84 ALA A O 1
ATOM 712 N N . GLU A 1 85 ? 12.104 -1.387 -13.274 1.00 73.25 85 GLU A N 1
ATO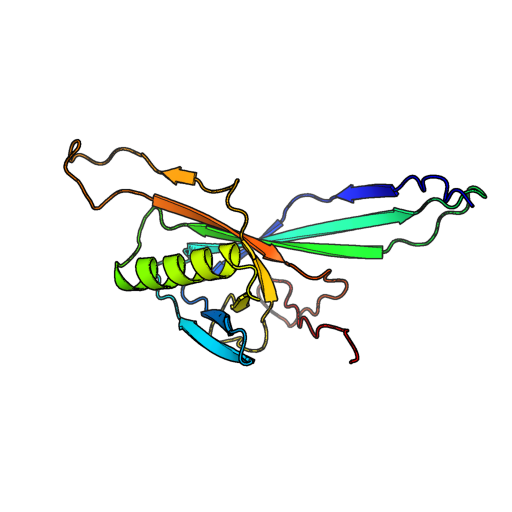M 713 C CA . GLU A 1 85 ? 12.033 -1.443 -14.731 1.00 73.25 85 GLU A CA 1
ATOM 714 C C . GLU A 1 85 ? 11.118 -0.335 -15.268 1.00 73.25 85 GLU A C 1
ATOM 716 O O . GLU A 1 85 ? 10.093 0.000 -14.671 1.00 73.25 85 GLU A O 1
ATOM 721 N N . SER A 1 86 ? 11.449 0.220 -16.438 1.00 74.69 86 SER A N 1
ATOM 722 C CA . SER A 1 86 ? 10.652 1.284 -17.063 1.00 74.69 86 SER A CA 1
ATOM 723 C C . SER A 1 86 ? 9.156 0.951 -17.226 1.00 74.69 86 SER A C 1
ATOM 725 O O . SER A 1 86 ? 8.343 1.848 -16.995 1.00 74.69 86 SER A O 1
ATOM 727 N N . PRO A 1 87 ? 8.742 -0.287 -17.575 1.00 83.00 87 PRO A N 1
ATOM 728 C CA . PRO A 1 87 ? 7.324 -0.644 -17.643 1.00 83.00 87 PRO A CA 1
ATOM 729 C C . PRO A 1 87 ? 6.594 -0.512 -16.301 1.00 83.00 87 PRO A C 1
ATOM 731 O O . PRO A 1 87 ? 5.450 -0.063 -16.269 1.00 83.00 87 PRO A O 1
ATOM 734 N N . ASP A 1 88 ? 7.247 -0.859 -15.196 1.00 84.19 88 ASP A N 1
ATOM 735 C CA . ASP A 1 88 ? 6.650 -0.790 -13.862 1.00 84.19 88 ASP A CA 1
ATOM 736 C C . ASP A 1 88 ? 6.587 0.645 -13.341 1.00 84.19 88 ASP A C 1
ATOM 738 O O . ASP A 1 88 ? 5.583 1.042 -12.749 1.00 84.19 88 ASP A O 1
ATOM 742 N N . LEU A 1 89 ? 7.580 1.474 -13.675 1.00 82.19 89 LEU A N 1
ATOM 743 C CA . LEU A 1 89 ? 7.525 2.916 -13.420 1.00 82.19 89 LEU A CA 1
ATOM 744 C C . LEU A 1 89 ? 6.322 3.581 -14.106 1.00 82.19 89 LEU A C 1
ATOM 746 O O . LEU A 1 89 ? 5.677 4.449 -13.513 1.00 82.19 89 LEU A O 1
ATOM 750 N N . LEU A 1 90 ? 5.982 3.167 -15.332 1.00 85.50 90 LEU A N 1
ATOM 751 C CA . LEU A 1 90 ? 4.800 3.674 -16.037 1.00 85.50 90 LEU A CA 1
ATOM 752 C C . LEU A 1 90 ? 3.500 3.251 -15.343 1.00 85.50 90 LEU A C 1
ATOM 754 O O . LEU A 1 90 ? 2.621 4.089 -15.154 1.00 85.50 90 LEU A O 1
ATOM 758 N N . LYS A 1 91 ? 3.391 1.990 -14.907 1.00 90.69 91 LYS A N 1
ATOM 759 C CA . LYS A 1 91 ? 2.227 1.503 -14.145 1.00 90.69 91 LYS A CA 1
ATOM 760 C C . LYS A 1 91 ? 2.048 2.279 -12.837 1.00 90.69 91 LYS A C 1
ATOM 762 O O . LYS A 1 91 ? 0.947 2.728 -12.538 1.00 90.69 91 LYS A O 1
ATOM 767 N N . LEU A 1 92 ? 3.130 2.498 -12.088 1.00 88.12 92 LEU A N 1
ATOM 768 C CA . LEU A 1 92 ? 3.094 3.263 -10.836 1.00 88.12 92 LEU A CA 1
ATOM 769 C C . LEU A 1 92 ? 2.743 4.735 -11.063 1.00 88.12 92 LEU A C 1
ATOM 771 O O . LEU A 1 92 ? 1.972 5.307 -10.297 1.00 88.12 92 LEU A O 1
ATOM 775 N N . THR A 1 93 ? 3.220 5.324 -12.161 1.00 87.75 93 THR A N 1
ATOM 776 C CA . THR A 1 93 ? 2.823 6.680 -12.561 1.00 87.75 93 THR A CA 1
ATOM 777 C C . THR A 1 93 ? 1.308 6.770 -12.789 1.00 87.75 93 THR A C 1
ATOM 779 O O . THR A 1 93 ? 0.681 7.760 -12.411 1.00 87.75 93 THR A O 1
ATOM 782 N N . GLU A 1 94 ? 0.688 5.749 -13.386 1.00 91.38 94 GLU A N 1
ATOM 783 C CA . GLU A 1 94 ? -0.770 5.701 -13.556 1.00 91.38 94 GLU A CA 1
ATOM 784 C C . GLU A 1 94 ? -1.515 5.541 -12.222 1.00 91.38 94 GLU A C 1
ATOM 786 O O . GLU A 1 94 ? -2.550 6.187 -12.028 1.00 91.38 94 GLU A O 1
ATOM 791 N N . VAL A 1 95 ? -0.962 4.783 -11.268 1.00 92.19 95 VAL A N 1
ATOM 792 C CA . VAL A 1 95 ? -1.479 4.692 -9.889 1.00 92.19 95 VAL A CA 1
ATOM 793 C C . VAL A 1 95 ? -1.432 6.059 -9.193 1.00 92.19 95 VAL A C 1
ATOM 795 O O . VAL A 1 95 ? -2.445 6.507 -8.657 1.00 92.19 95 VAL A O 1
ATOM 798 N N . GLU A 1 96 ? -0.309 6.779 -9.256 1.00 90.12 96 GLU A N 1
ATOM 799 C CA . GLU A 1 96 ? -0.182 8.132 -8.687 1.00 90.12 96 GLU A CA 1
ATOM 800 C C . GLU A 1 96 ? -1.172 9.121 -9.329 1.00 90.12 96 GLU A C 1
ATOM 802 O O . GLU A 1 96 ? -1.851 9.880 -8.632 1.00 90.12 96 GLU A O 1
ATOM 807 N N . LYS A 1 97 ? -1.319 9.094 -10.661 1.00 91.94 97 LYS A N 1
ATOM 808 C CA . LYS A 1 97 ? -2.303 9.926 -11.378 1.00 91.94 97 LYS A CA 1
ATOM 809 C C . LYS A 1 97 ? -3.739 9.573 -11.006 1.00 91.94 97 LYS A C 1
ATOM 811 O O . LYS A 1 97 ? -4.598 10.452 -10.975 1.00 91.94 97 LYS A O 1
ATOM 816 N N . ALA A 1 98 ? -4.046 8.298 -10.785 1.00 93.25 98 ALA A N 1
ATOM 817 C CA . ALA A 1 98 ? -5.356 7.874 -10.306 1.00 93.25 98 ALA A CA 1
ATOM 818 C C . ALA A 1 98 ? -5.629 8.402 -8.892 1.00 93.25 98 ALA A C 1
ATOM 820 O O . ALA A 1 98 ? -6.702 8.961 -8.660 1.00 93.25 98 ALA A O 1
ATOM 821 N N . ALA A 1 99 ? -4.636 8.343 -8.001 1.00 92.50 99 ALA A N 1
ATOM 822 C CA . ALA A 1 99 ? -4.734 8.885 -6.649 1.00 92.50 99 ALA A CA 1
ATOM 823 C C . ALA A 1 99 ? -4.971 10.402 -6.665 1.00 92.50 99 ALA A C 1
ATOM 825 O O . ALA A 1 99 ? -5.876 10.894 -5.996 1.00 92.50 99 ALA A O 1
ATOM 826 N N . ALA A 1 100 ? -4.233 11.141 -7.501 1.00 91.50 100 ALA A N 1
ATOM 827 C CA . ALA A 1 100 ? -4.410 12.586 -7.672 1.00 91.50 100 ALA A CA 1
ATOM 828 C C . ALA A 1 100 ? -5.801 12.967 -8.217 1.00 91.50 100 ALA A C 1
ATOM 830 O O . ALA A 1 100 ? -6.290 14.065 -7.959 1.00 91.50 100 ALA A O 1
ATOM 831 N N . ARG A 1 101 ? -6.452 12.059 -8.956 1.00 94.19 101 ARG A N 1
ATOM 832 C CA . ARG A 1 101 ? -7.839 12.202 -9.432 1.00 94.19 101 ARG A CA 1
ATOM 833 C C . ARG A 1 101 ? -8.888 11.767 -8.401 1.00 94.19 101 ARG A C 1
ATOM 835 O O . ARG A 1 101 ? -10.075 11.892 -8.680 1.00 94.19 101 ARG A O 1
ATOM 842 N N . GLY A 1 102 ? -8.476 11.253 -7.241 1.00 91.44 102 GLY A N 1
ATOM 843 C CA . GLY A 1 102 ? -9.376 10.733 -6.211 1.00 91.44 102 GLY A CA 1
ATOM 844 C C . GLY A 1 102 ? -10.049 9.408 -6.580 1.00 91.44 102 GLY A C 1
ATOM 845 O O . GLY A 1 102 ? -11.096 9.087 -6.019 1.00 91.44 102 GLY A O 1
ATOM 846 N N . LEU A 1 103 ? -9.489 8.649 -7.529 1.00 92.44 103 LEU A N 1
ATOM 847 C CA . LEU A 1 103 ? -10.033 7.344 -7.907 1.00 92.44 103 LEU A CA 1
ATOM 848 C C . LEU A 1 103 ? -9.736 6.292 -6.823 1.00 92.44 103 LEU A C 1
ATOM 850 O O . LEU A 1 103 ? -8.658 6.335 -6.222 1.00 92.44 103 LEU A O 1
ATOM 854 N N . PRO A 1 104 ? -10.643 5.327 -6.576 1.00 93.00 104 PRO A N 1
ATOM 855 C CA . PRO A 1 104 ? -10.365 4.216 -5.673 1.00 93.00 104 PRO A CA 1
ATOM 856 C C . PRO A 1 104 ? -9.227 3.339 -6.204 1.00 93.00 104 PRO A C 1
ATOM 858 O O . PRO A 1 104 ? -9.254 2.899 -7.356 1.00 93.00 104 PRO A O 1
ATOM 861 N N . ILE A 1 105 ? -8.247 3.067 -5.341 1.00 93.56 105 ILE A N 1
ATOM 862 C CA . ILE A 1 105 ? -7.107 2.196 -5.630 1.00 93.56 105 ILE A CA 1
ATOM 863 C C . ILE A 1 105 ? -7.124 1.043 -4.638 1.00 93.56 105 ILE A C 1
ATOM 865 O O . ILE A 1 105 ? -7.236 1.256 -3.428 1.00 93.56 105 ILE A O 1
ATOM 869 N N . TYR A 1 106 ? -6.977 -0.169 -5.155 1.00 94.00 106 TYR A N 1
ATOM 870 C CA . TYR A 1 106 ? -6.834 -1.377 -4.364 1.00 94.00 106 TYR A CA 1
ATOM 871 C C . TYR A 1 106 ? -5.441 -1.971 -4.551 1.00 94.00 106 TYR A C 1
ATOM 873 O O . TYR A 1 106 ? -4.964 -2.102 -5.674 1.00 94.00 106 TYR A O 1
ATOM 881 N N . LEU A 1 107 ? -4.804 -2.346 -3.448 1.00 92.69 107 LEU A N 1
ATOM 882 C CA . LEU A 1 107 ? -3.525 -3.040 -3.397 1.00 92.69 107 LEU A CA 1
ATOM 883 C C . LEU A 1 107 ? -3.759 -4.483 -2.955 1.00 92.69 107 LEU A C 1
ATOM 885 O O . LEU A 1 107 ? -4.354 -4.732 -1.910 1.00 92.69 107 LEU A O 1
ATOM 889 N N . THR A 1 108 ? -3.247 -5.427 -3.729 1.00 92.06 108 THR A N 1
ATOM 890 C CA . THR A 1 108 ? -3.056 -6.816 -3.308 1.00 92.06 108 THR A CA 1
ATOM 891 C C . THR A 1 108 ? -1.555 -7.013 -3.0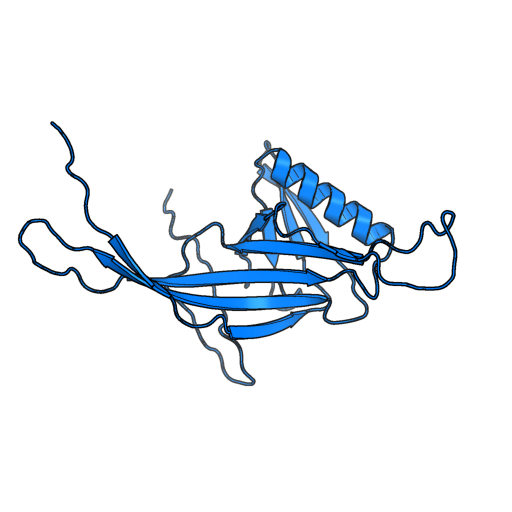94 1.00 92.06 108 THR A C 1
ATOM 893 O O . THR A 1 108 ? -0.817 -7.003 -4.083 1.00 92.06 108 THR A O 1
ATOM 896 N N . PRO A 1 109 ? -1.066 -7.141 -1.845 1.00 87.56 109 PRO A N 1
ATOM 897 C CA . PRO A 1 109 ? 0.372 -7.189 -1.580 1.00 87.56 109 PRO A CA 1
ATOM 898 C C . PRO A 1 109 ? 1.067 -8.397 -2.216 1.00 87.56 109 PRO A C 1
ATOM 900 O O . PRO A 1 109 ? 2.205 -8.274 -2.652 1.00 87.56 109 PRO A O 1
ATOM 903 N N . HIS A 1 110 ? 0.370 -9.535 -2.313 1.00 83.38 110 HIS A N 1
ATOM 904 C CA . HIS A 1 110 ? 0.895 -10.780 -2.869 1.00 83.38 110 HIS A CA 1
ATOM 905 C C . HIS A 1 110 ? -0.067 -11.361 -3.910 1.00 83.38 110 HIS A C 1
ATOM 907 O O . HIS A 1 110 ? -1.212 -11.671 -3.583 1.00 83.38 110 HIS A O 1
ATOM 913 N N . HIS A 1 111 ? 0.395 -11.555 -5.148 1.00 76.94 111 HIS A N 1
ATOM 914 C CA . HIS A 1 111 ? -0.450 -12.039 -6.246 1.00 76.94 111 HIS A CA 1
ATOM 915 C C . HIS A 1 111 ? -1.100 -13.415 -6.000 1.00 76.94 111 HIS A C 1
ATOM 917 O O . HIS A 1 111 ? -2.251 -13.594 -6.382 1.00 76.94 111 HIS A O 1
ATOM 923 N N . ASP A 1 112 ? -0.428 -14.355 -5.323 1.00 78.06 112 ASP A N 1
ATOM 924 C CA . ASP A 1 112 ? -1.029 -15.661 -4.973 1.00 78.06 112 ASP A CA 1
ATOM 925 C C . ASP A 1 112 ? -2.171 -15.571 -3.946 1.00 78.06 112 ASP A C 1
ATOM 927 O O . ASP A 1 112 ? -3.018 -16.461 -3.859 1.00 78.06 112 ASP A O 1
ATOM 931 N N . HIS A 1 113 ? -2.247 -14.473 -3.193 1.00 79.75 113 HIS A N 1
ATOM 932 C CA . HIS A 1 113 ? -3.280 -14.234 -2.189 1.00 79.75 113 HIS A CA 1
ATOM 933 C C . HIS A 1 113 ? -4.233 -13.134 -2.667 1.00 79.75 113 HIS A C 1
ATOM 935 O O . HIS A 1 113 ? -4.397 -12.111 -2.009 1.00 79.75 113 HIS A O 1
ATOM 941 N N . ILE A 1 114 ? -4.877 -13.344 -3.825 1.00 77.69 114 ILE A N 1
ATOM 942 C CA . ILE A 1 114 ? -5.767 -12.360 -4.487 1.00 77.69 114 ILE A CA 1
ATOM 943 C C . ILE A 1 114 ? -6.893 -11.863 -3.566 1.00 77.69 114 ILE A C 1
ATOM 945 O O . ILE A 1 114 ? -7.349 -10.726 -3.681 1.00 77.69 114 ILE A O 1
ATOM 949 N N . TRP A 1 115 ? -7.340 -12.711 -2.641 1.00 76.00 115 TRP A N 1
ATOM 950 C CA . TRP A 1 115 ? -8.350 -12.376 -1.639 1.00 76.00 115 TRP A CA 1
ATOM 951 C C . TRP A 1 115 ? -7.871 -11.320 -0.627 1.00 76.00 115 TRP A C 1
ATOM 953 O O . TRP A 1 115 ? -8.691 -10.630 -0.023 1.00 76.00 115 TRP A O 1
ATOM 963 N N . ARG A 1 116 ? -6.555 -11.145 -0.458 1.00 79.25 116 ARG A N 1
ATOM 964 C CA . ARG A 1 116 ? -5.934 -10.201 0.475 1.00 79.25 116 ARG A CA 1
ATOM 965 C C . ARG A 1 116 ? -5.754 -8.835 -0.190 1.00 79.25 116 ARG A C 1
ATOM 967 O O . ARG A 1 116 ? -4.647 -8.418 -0.534 1.00 79.25 116 ARG A O 1
ATOM 974 N N . LYS A 1 117 ? -6.878 -8.158 -0.407 1.00 86.44 117 LYS A N 1
ATOM 975 C CA . LYS A 1 117 ? -6.967 -6.883 -1.123 1.00 86.44 117 LYS A CA 1
ATOM 976 C C . LYS A 1 117 ? -7.359 -5.748 -0.180 1.00 86.44 117 LYS A C 1
ATOM 978 O O . LYS A 1 117 ? -8.306 -5.868 0.587 1.00 86.44 117 LYS A O 1
ATOM 983 N N . PHE A 1 118 ? -6.667 -4.619 -0.292 1.00 88.50 118 PHE A N 1
ATOM 984 C CA . PHE A 1 118 ? -6.865 -3.444 0.553 1.00 88.50 118 PHE A CA 1
ATOM 985 C C . PHE A 1 118 ? -7.160 -2.224 -0.291 1.00 88.50 118 PHE A C 1
ATOM 987 O O . PHE A 1 118 ? -6.427 -1.933 -1.232 1.00 88.50 118 PHE A O 1
ATOM 994 N N . ARG A 1 119 ? -8.177 -1.450 0.080 1.00 91.19 119 ARG A N 1
ATOM 995 C CA . ARG A 1 119 ? -8.311 -0.096 -0.449 1.00 91.19 119 ARG A CA 1
ATOM 996 C C . ARG A 1 119 ? -7.233 0.785 0.175 1.00 91.19 119 ARG A C 1
ATOM 998 O O . ARG A 1 119 ? -7.136 0.848 1.402 1.00 91.19 119 ARG A O 1
ATOM 1005 N N . VAL A 1 120 ? -6.447 1.471 -0.649 1.00 91.81 120 VAL A N 1
ATOM 1006 C CA . VAL A 1 120 ? -5.286 2.245 -0.193 1.00 91.81 120 VAL A CA 1
ATOM 1007 C C . VAL A 1 120 ? -5.360 3.718 -0.573 1.00 91.81 120 VAL A C 1
ATOM 1009 O O . VAL A 1 120 ? -5.927 4.095 -1.598 1.00 91.81 120 VAL A O 1
ATOM 1012 N N . LEU A 1 121 ? -4.746 4.550 0.263 1.00 91.75 121 LEU A N 1
ATOM 1013 C CA . LEU A 1 121 ? -4.437 5.947 -0.014 1.00 91.75 121 LEU A CA 1
ATOM 1014 C C . LEU A 1 121 ? -2.935 6.073 -0.254 1.00 91.75 121 LEU A C 1
ATOM 1016 O O . LEU A 1 121 ? -2.137 5.542 0.517 1.00 91.75 121 LEU A O 1
ATOM 1020 N N . VAL A 1 122 ? -2.557 6.787 -1.310 1.00 90.12 122 VAL A N 1
ATOM 1021 C CA . VAL A 1 122 ? -1.161 7.168 -1.557 1.00 90.12 122 VAL A CA 1
ATOM 1022 C C . VAL A 1 122 ? -0.818 8.335 -0.633 1.00 90.12 122 VAL A C 1
ATOM 1024 O O . VAL A 1 122 ? -1.632 9.249 -0.512 1.00 90.12 122 VAL A O 1
ATOM 1027 N N . LEU A 1 123 ? 0.363 8.315 -0.009 1.00 86.81 123 LEU A N 1
ATOM 1028 C CA . LEU A 1 123 ? 0.900 9.406 0.816 1.00 86.81 123 LEU A CA 1
ATOM 1029 C C . LEU A 1 123 ? 2.038 10.127 0.071 1.00 86.81 123 LEU A C 1
ATOM 1031 O O . LEU A 1 123 ? 3.203 9.729 0.194 1.00 86.81 123 LEU A O 1
ATOM 1035 N N . PRO A 1 124 ? 1.747 11.173 -0.730 1.00 77.00 124 PRO A N 1
ATOM 1036 C CA . PRO A 1 124 ? 2.759 11.860 -1.530 1.00 77.00 124 PRO A CA 1
ATOM 1037 C C . PRO A 1 124 ? 3.837 12.540 -0.682 1.00 77.00 124 PRO A C 1
ATOM 1039 O O . PRO A 1 124 ? 4.954 12.732 -1.150 1.00 77.00 124 PRO A O 1
ATOM 1042 N N . GLU A 1 125 ? 3.525 12.915 0.558 1.00 75.44 125 GLU A N 1
ATOM 1043 C CA . GLU A 1 125 ? 4.435 13.593 1.482 1.00 75.44 125 GLU A CA 1
ATOM 1044 C C . GLU A 1 125 ? 5.548 12.691 2.025 1.00 75.44 125 GLU A C 1
ATOM 1046 O O . GLU A 1 125 ? 6.564 13.199 2.490 1.00 75.44 125 GLU A O 1
ATOM 1051 N N . ARG A 1 126 ? 5.383 11.366 1.940 1.00 74.38 126 ARG A N 1
ATOM 1052 C CA . ARG A 1 126 ? 6.408 10.374 2.312 1.00 74.38 126 ARG A CA 1
ATOM 1053 C C . ARG A 1 126 ? 7.248 9.909 1.124 1.00 74.38 126 ARG A C 1
ATOM 1055 O O . ARG A 1 126 ? 7.970 8.922 1.207 1.00 74.38 126 ARG A O 1
ATOM 1062 N N . ARG A 1 127 ? 7.156 10.632 0.009 1.00 69.88 127 ARG A N 1
ATOM 1063 C CA . ARG A 1 127 ? 7.990 10.431 -1.170 1.00 69.88 127 ARG A CA 1
ATOM 1064 C C . ARG A 1 127 ? 9.438 10.755 -0.843 1.00 69.88 127 ARG A C 1
ATOM 1066 O O . ARG A 1 127 ? 9.812 11.923 -0.759 1.00 69.88 127 ARG A O 1
ATOM 1073 N N . GLU A 1 128 ? 10.263 9.724 -0.773 1.00 67.81 128 GLU A N 1
ATOM 1074 C CA . GLU A 1 128 ? 11.712 9.887 -0.795 1.00 67.81 128 GLU A CA 1
ATOM 1075 C C . GLU A 1 128 ? 12.218 9.688 -2.219 1.00 67.81 128 GLU A C 1
ATOM 1077 O O . GLU A 1 128 ? 11.898 8.697 -2.876 1.00 67.81 128 GLU A O 1
ATOM 1082 N N . ILE A 1 129 ? 12.975 10.666 -2.714 1.00 63.66 129 ILE A N 1
ATOM 1083 C CA . ILE A 1 129 ? 13.769 10.518 -3.931 1.00 63.66 129 ILE A CA 1
ATOM 1084 C C . ILE A 1 129 ? 15.177 10.220 -3.448 1.00 63.66 129 ILE A C 1
ATOM 1086 O O . ILE A 1 129 ? 15.854 11.116 -2.941 1.00 63.66 129 ILE A O 1
ATOM 1090 N N . ASP A 1 130 ? 15.602 8.974 -3.588 1.00 51.56 130 ASP A N 1
ATOM 1091 C CA . ASP A 1 130 ? 16.976 8.623 -3.318 1.00 51.56 130 ASP A CA 1
ATOM 1092 C C . ASP A 1 130 ? 17.877 9.269 -4.372 1.00 51.56 130 ASP A C 1
ATOM 1094 O O . ASP A 1 130 ? 17.763 9.032 -5.579 1.00 51.56 130 ASP A O 1
ATOM 1098 N N . GLN A 1 131 ? 18.741 10.150 -3.878 1.00 50.16 131 GLN A N 1
ATOM 1099 C CA . GLN A 1 131 ? 19.803 10.798 -4.635 1.00 50.16 131 GLN A CA 1
ATOM 1100 C C . GLN A 1 131 ? 21.153 10.101 -4.388 1.00 50.16 131 GLN A C 1
ATOM 1102 O O . GLN A 1 131 ? 22.187 10.651 -4.777 1.00 50.16 131 GLN A O 1
ATOM 1107 N N . HIS A 1 132 ? 21.187 8.942 -3.709 1.00 42.19 132 HIS A N 1
ATOM 1108 C CA . HIS A 1 132 ? 22.444 8.319 -3.312 1.00 42.19 132 HIS A CA 1
ATOM 1109 C C . HIS A 1 132 ? 23.318 7.909 -4.501 1.00 42.19 132 HIS A C 1
ATOM 1111 O O . HIS A 1 132 ? 22.937 7.219 -5.444 1.00 42.19 132 HIS A O 1
ATOM 1117 N N . TYR A 1 133 ? 24.544 8.407 -4.380 1.00 44.47 133 TYR A N 1
ATOM 1118 C CA . TYR A 1 133 ? 25.744 8.228 -5.174 1.00 44.47 133 TYR A CA 1
ATOM 1119 C C . TYR A 1 133 ? 25.910 6.866 -5.858 1.00 44.47 133 TYR A C 1
ATOM 1121 O O . TYR A 1 133 ? 26.390 5.912 -5.254 1.00 44.47 133 TYR A O 1
ATOM 1129 N N . HIS A 1 134 ? 25.745 6.860 -7.182 1.00 43.84 134 HIS A N 1
ATOM 1130 C CA . HIS A 1 134 ? 26.548 6.014 -8.061 1.00 43.84 134 HIS A CA 1
ATOM 1131 C C . HIS A 1 134 ? 27.069 6.825 -9.255 1.00 43.84 134 HIS A C 1
ATOM 1133 O O . HIS A 1 134 ? 26.345 7.584 -9.897 1.00 43.84 134 HIS A O 1
ATOM 1139 N N . HIS A 1 135 ? 28.374 6.683 -9.486 1.00 41.62 135 HIS A N 1
ATOM 1140 C CA . HIS A 1 135 ? 29.207 7.341 -10.490 1.00 41.62 135 HIS A CA 1
ATOM 1141 C C . HIS A 1 135 ? 28.522 7.480 -11.861 1.00 41.62 135 HIS A C 1
ATOM 1143 O O . HIS A 1 135 ? 28.359 6.501 -12.580 1.00 41.62 135 HIS A O 1
ATOM 1149 N N . GLY A 1 136 ? 28.154 8.703 -12.243 1.00 47.12 136 GLY A N 1
ATOM 1150 C CA . GLY A 1 136 ? 27.575 8.965 -13.567 1.00 47.12 136 GLY A CA 1
ATOM 1151 C C . GLY A 1 136 ? 27.400 10.440 -13.921 1.00 47.12 136 GLY A C 1
ATOM 1152 O O . GLY A 1 136 ? 27.281 10.769 -15.095 1.00 47.12 136 GLY A O 1
ATOM 1153 N N . GLY A 1 137 ? 27.447 11.340 -12.933 1.00 40.75 137 GLY A N 1
ATOM 1154 C CA . GLY A 1 137 ? 27.244 12.767 -13.178 1.00 40.75 137 GLY A CA 1
ATOM 1155 C C . GLY A 1 137 ? 25.797 13.097 -13.557 1.00 40.75 137 GLY A C 1
ATOM 1156 O O . GLY A 1 137 ? 24.915 12.241 -13.522 1.00 40.75 137 GLY A O 1
ATOM 1157 N N . ALA A 1 138 ? 25.560 14.365 -13.895 1.00 40.22 138 ALA A N 1
ATOM 1158 C CA . ALA A 1 138 ? 24.238 14.943 -14.155 1.00 40.22 138 ALA A CA 1
ATOM 1159 C C . ALA A 1 138 ? 23.460 14.303 -15.329 1.00 40.22 138 ALA A C 1
ATOM 1161 O O . ALA A 1 138 ? 22.267 14.559 -15.465 1.00 40.22 138 ALA A O 1
ATOM 1162 N N . ASP A 1 139 ? 24.111 13.454 -16.130 1.00 43.91 139 ASP A N 1
ATOM 1163 C CA . ASP A 1 139 ? 23.543 12.840 -17.335 1.00 43.91 139 ASP A CA 1
ATOM 1164 C C . ASP A 1 139 ? 23.005 11.414 -17.115 1.00 43.91 139 ASP A C 1
ATOM 1166 O O . ASP A 1 139 ? 22.523 10.780 -18.055 1.00 43.91 139 ASP A O 1
ATOM 1170 N N . ASN A 1 140 ? 23.059 10.876 -15.889 1.00 44.12 140 ASN A N 1
ATOM 1171 C CA . ASN A 1 140 ? 22.562 9.526 -15.630 1.00 44.12 140 ASN A CA 1
ATOM 1172 C C . ASN A 1 140 ? 21.041 9.519 -15.383 1.00 44.12 140 ASN A C 1
ATOM 1174 O O . ASN A 1 140 ? 20.562 9.810 -14.287 1.00 44.12 140 ASN A O 1
ATOM 1178 N N . THR A 1 141 ? 20.268 9.144 -16.402 1.00 43.59 141 THR A N 1
ATOM 1179 C CA . THR A 1 141 ? 18.801 9.003 -16.339 1.00 43.59 141 THR A CA 1
ATOM 1180 C C . THR A 1 141 ? 18.323 7.808 -15.504 1.00 43.59 141 THR A C 1
ATOM 1182 O O . THR A 1 141 ? 17.117 7.640 -15.342 1.00 43.59 141 THR A O 1
ATOM 1185 N N . ALA A 1 142 ? 19.233 6.966 -15.000 1.00 44.34 142 ALA A N 1
ATOM 1186 C CA . ALA A 1 142 ? 18.896 5.701 -14.346 1.00 44.34 142 ALA A CA 1
ATOM 1187 C C . ALA A 1 142 ? 18.606 5.797 -12.836 1.00 44.34 142 ALA A C 1
ATOM 1189 O O . ALA A 1 142 ? 18.044 4.860 -12.284 1.00 44.34 142 ALA A O 1
ATOM 1190 N N . ASN A 1 143 ? 18.942 6.901 -12.160 1.00 43.88 143 ASN A N 1
ATOM 1191 C CA . ASN A 1 143 ? 18.977 6.917 -10.693 1.00 43.88 143 ASN A CA 1
ATOM 1192 C C . ASN A 1 143 ? 18.044 7.959 -10.085 1.00 43.88 143 ASN A C 1
ATOM 1194 O O . ASN A 1 143 ? 18.440 9.083 -9.776 1.00 43.88 143 ASN A O 1
ATOM 1198 N N . LYS A 1 144 ? 16.797 7.547 -9.871 1.00 51.59 144 LYS A N 1
ATOM 1199 C CA . LYS A 1 144 ? 15.933 8.128 -8.845 1.00 51.59 144 LYS A CA 1
ATOM 1200 C C . LYS A 1 144 ? 15.275 6.965 -8.132 1.00 51.59 144 LYS A C 1
ATOM 1202 O O . LYS A 1 144 ? 14.185 6.549 -8.521 1.00 51.59 144 LYS A O 1
ATOM 1207 N N . GLY A 1 145 ? 15.960 6.421 -7.129 1.00 55.25 145 GLY A N 1
ATOM 1208 C CA . GLY A 1 145 ? 15.285 5.543 -6.189 1.00 55.25 145 GLY A CA 1
ATOM 1209 C C . GLY A 1 145 ? 14.070 6.287 -5.649 1.00 55.25 145 GLY A C 1
ATOM 1210 O O . GLY A 1 145 ? 14.151 7.480 -5.366 1.00 55.25 145 GLY A O 1
ATOM 1211 N N . TYR A 1 146 ? 12.911 5.647 -5.627 1.00 68.19 146 TYR A N 1
ATOM 1212 C CA . TYR A 1 146 ? 11.669 6.306 -5.244 1.00 68.19 146 TYR A CA 1
ATOM 1213 C C . TYR A 1 146 ? 10.943 5.431 -4.232 1.00 68.19 146 TYR A C 1
ATOM 1215 O O . TYR A 1 146 ? 10.722 4.250 -4.493 1.00 68.19 146 TYR A O 1
ATOM 1223 N N . ILE A 1 147 ? 10.611 5.996 -3.071 1.00 81.69 147 ILE A N 1
ATOM 1224 C CA . ILE A 1 147 ? 9.744 5.337 -2.093 1.00 81.69 147 ILE A CA 1
ATOM 1225 C C . ILE A 1 147 ? 8.320 5.867 -2.254 1.00 81.69 147 ILE A C 1
ATOM 1227 O O . ILE A 1 147 ? 8.095 7.077 -2.178 1.00 81.69 147 ILE A O 1
ATOM 1231 N N . ILE A 1 148 ? 7.358 4.964 -2.456 1.00 85.88 148 ILE A N 1
ATOM 1232 C CA . ILE A 1 148 ? 5.922 5.272 -2.420 1.00 85.88 148 ILE A CA 1
ATOM 1233 C C . ILE A 1 148 ? 5.320 4.632 -1.182 1.00 85.88 148 ILE A C 1
ATOM 1235 O O . ILE A 1 148 ? 5.398 3.416 -1.021 1.00 85.88 148 ILE A O 1
ATOM 1239 N N . THR A 1 149 ? 4.685 5.430 -0.331 1.00 90.50 149 THR A N 1
ATOM 1240 C CA . THR A 1 149 ? 3.970 4.907 0.834 1.00 90.50 149 THR A CA 1
ATOM 1241 C C . THR A 1 149 ? 2.471 4.872 0.571 1.00 90.50 149 THR A C 1
ATOM 1243 O O . THR A 1 149 ? 1.883 5.835 0.070 1.00 90.50 149 THR A O 1
ATOM 1246 N N . PHE A 1 150 ? 1.853 3.764 0.958 1.00 92.00 150 PHE A N 1
ATOM 1247 C CA . PHE A 1 150 ? 0.419 3.530 0.923 1.00 92.00 150 PHE A CA 1
ATOM 1248 C C . PHE A 1 150 ? -0.080 3.248 2.336 1.00 92.00 150 PHE A C 1
ATOM 1250 O O . PHE A 1 150 ? 0.608 2.584 3.106 1.00 92.00 150 PHE A O 1
ATOM 1257 N N . VAL A 1 151 ? -1.287 3.695 2.662 1.00 92.31 151 VAL A N 1
ATOM 1258 C CA . VAL A 1 151 ? -1.973 3.343 3.915 1.00 92.31 151 VAL A CA 1
ATOM 1259 C C . VAL A 1 151 ? -3.375 2.838 3.634 1.00 92.31 151 VAL A C 1
ATOM 1261 O O . VAL A 1 151 ? -3.953 3.165 2.596 1.00 92.31 151 VAL A O 1
ATOM 1264 N N . ASN A 1 152 ? -3.942 2.045 4.539 1.00 90.62 152 ASN A N 1
ATOM 1265 C CA . ASN A 1 152 ? -5.321 1.591 4.392 1.00 90.62 152 ASN A CA 1
ATOM 1266 C C . ASN A 1 152 ? -6.289 2.784 4.418 1.00 90.62 152 ASN A C 1
ATOM 1268 O O . ASN A 1 152 ? -6.240 3.631 5.307 1.00 90.62 152 ASN A O 1
ATOM 1272 N N . ALA A 1 153 ? -7.187 2.841 3.435 1.00 87.19 153 ALA A N 1
ATOM 1273 C CA . ALA A 1 153 ? -8.230 3.862 3.360 1.00 87.19 153 ALA A CA 1
ATOM 1274 C C . ALA A 1 153 ? -9.368 3.599 4.359 1.00 87.19 153 ALA A C 1
ATOM 1276 O O . ALA A 1 153 ? -10.040 4.527 4.804 1.00 87.19 153 ALA A O 1
ATOM 1277 N N . GLU A 1 154 ? -9.596 2.326 4.684 1.00 84.56 154 GLU A N 1
ATOM 1278 C CA . GLU A 1 154 ? -10.698 1.857 5.522 1.00 84.56 154 GLU A CA 1
ATOM 1279 C C . GLU A 1 154 ? -10.162 1.289 6.832 1.00 84.56 154 GLU A C 1
ATOM 1281 O O . GLU A 1 154 ? -9.100 0.666 6.864 1.00 84.56 154 GLU A O 1
ATOM 1286 N N . ARG A 1 155 ? -10.893 1.516 7.927 1.00 81.06 155 ARG A N 1
ATOM 1287 C CA . ARG A 1 155 ? -10.506 1.043 9.257 1.00 81.06 155 ARG A CA 1
ATOM 1288 C C . ARG A 1 155 ? -10.590 -0.479 9.307 1.00 81.06 155 ARG A C 1
ATOM 1290 O O . ARG A 1 155 ? -11.645 -1.040 9.043 1.00 81.06 155 ARG A O 1
ATOM 1297 N N . ILE A 1 156 ? -9.502 -1.123 9.708 1.00 80.00 156 ILE A N 1
ATOM 1298 C CA . ILE A 1 156 ? -9.439 -2.578 9.850 1.00 80.00 156 ILE A CA 1
ATOM 1299 C C . ILE A 1 156 ? -9.605 -2.908 11.330 1.00 80.00 156 ILE A C 1
ATOM 1301 O O . ILE A 1 156 ? -8.763 -2.512 12.131 1.00 80.00 156 ILE A O 1
ATOM 1305 N N . THR A 1 157 ? -10.687 -3.582 11.707 1.00 76.06 157 THR A N 1
ATOM 1306 C CA . THR A 1 157 ? -10.993 -3.930 13.111 1.00 76.06 157 THR A CA 1
ATOM 1307 C C . THR A 1 157 ? -10.761 -5.400 13.429 1.00 76.06 157 THR A C 1
ATOM 1309 O O . THR A 1 157 ? -10.598 -5.751 14.592 1.00 76.06 157 THR A O 1
ATOM 1312 N N . GLU A 1 158 ? -10.708 -6.251 12.407 1.00 67.25 158 GLU A N 1
ATOM 1313 C CA . GLU A 1 158 ? -10.504 -7.687 12.555 1.00 67.25 158 GLU A CA 1
ATOM 1314 C C . GLU A 1 158 ? -9.303 -8.149 11.731 1.00 67.25 158 GLU A C 1
ATOM 1316 O O . GLU A 1 158 ? -9.025 -7.638 10.645 1.00 67.25 158 GLU A O 1
ATOM 1321 N N . ILE A 1 159 ? -8.579 -9.117 12.285 1.00 64.50 159 ILE A N 1
ATOM 1322 C CA . ILE A 1 159 ? -7.455 -9.803 11.656 1.00 64.50 159 ILE A CA 1
ATOM 1323 C C . ILE A 1 159 ? -7.705 -11.295 11.842 1.00 64.50 159 ILE A C 1
ATOM 1325 O O . ILE A 1 159 ? -8.017 -11.724 12.954 1.00 64.50 159 ILE A O 1
ATOM 1329 N N . GLN A 1 160 ? -7.536 -12.081 10.782 1.00 55.09 160 GLN A N 1
ATOM 1330 C CA . GLN A 1 160 ? -7.564 -13.537 10.868 1.00 55.09 160 GLN A CA 1
ATOM 1331 C C . GLN A 1 160 ? -6.146 -14.079 10.673 1.00 55.09 160 GLN A C 1
ATOM 1333 O O . GLN A 1 160 ? -5.436 -13.714 9.740 1.00 55.09 160 GLN A O 1
ATOM 1338 N N . THR A 1 161 ? -5.703 -14.940 11.581 1.00 52.09 161 THR A N 1
ATOM 1339 C CA . THR A 1 161 ? -4.389 -15.584 11.482 1.00 52.09 161 THR A CA 1
ATOM 1340 C C . THR A 1 161 ? -4.598 -17.007 10.978 1.00 52.09 161 THR A C 1
ATOM 1342 O O . THR A 1 161 ? -5.247 -17.794 11.664 1.00 52.09 161 THR A O 1
ATOM 1345 N N . GLU A 1 162 ? -4.059 -17.344 9.807 1.00 53.06 162 GLU A N 1
ATOM 1346 C CA . GLU A 1 162 ? -3.921 -18.736 9.359 1.00 53.06 162 GLU A CA 1
ATOM 1347 C C . GLU A 1 162 ? -2.455 -19.173 9.550 1.00 53.06 162 GLU A C 1
ATOM 1349 O O . GLU A 1 162 ? -1.538 -18.449 9.165 1.00 53.06 162 GLU A O 1
ATOM 1354 N N . ASP A 1 163 ? -2.233 -20.322 10.201 1.00 43.31 163 ASP A N 1
ATOM 1355 C CA . ASP A 1 163 ? -0.905 -20.921 10.438 1.00 43.31 163 ASP A CA 1
ATOM 1356 C C . ASP A 1 163 ? -0.223 -21.316 9.105 1.00 43.31 163 ASP A C 1
ATOM 1358 O O . ASP A 1 163 ? -0.881 -21.809 8.194 1.00 43.31 163 ASP A O 1
ATOM 1362 N N . GLY A 1 164 ? 1.097 -21.221 8.922 1.00 38.06 164 GLY A N 1
ATOM 1363 C CA . GLY A 1 164 ? 2.148 -20.826 9.850 1.00 38.06 164 GLY A CA 1
ATOM 1364 C C . GLY A 1 164 ? 3.412 -20.418 9.091 1.00 38.06 164 GLY A C 1
ATOM 1365 O O . GLY A 1 164 ? 3.982 -21.213 8.355 1.00 38.06 164 GLY A O 1
ATOM 1366 N N . ASP A 1 165 ? 3.785 -19.152 9.248 1.00 37.72 165 ASP A N 1
ATOM 1367 C CA . ASP A 1 165 ? 5.147 -18.614 9.360 1.00 37.72 165 ASP A CA 1
ATOM 1368 C C . ASP A 1 165 ? 5.013 -17.089 9.313 1.00 37.72 165 ASP A C 1
ATOM 1370 O O . ASP A 1 165 ? 5.239 -16.436 8.298 1.00 37.72 165 ASP A O 1
ATOM 1374 N N . PHE A 1 166 ? 4.624 -16.535 10.468 1.00 39.16 166 PHE A N 1
ATOM 1375 C CA . PHE A 1 166 ? 4.414 -15.106 10.708 1.00 39.16 166 PHE A CA 1
ATOM 1376 C C . PHE A 1 166 ? 3.288 -14.502 9.835 1.00 39.16 166 PHE A C 1
ATOM 1378 O O . PHE A 1 166 ? 2.799 -15.117 8.905 1.00 39.16 166 PHE A O 1
ATOM 1385 N N . LEU A 1 167 ? 2.874 -13.270 10.136 1.00 42.62 167 LEU A N 1
ATOM 1386 C CA . LEU A 1 167 ? 1.961 -12.405 9.362 1.00 42.62 167 LEU A CA 1
ATOM 1387 C C . LEU A 1 167 ? 0.451 -12.454 9.708 1.00 42.62 167 LEU A C 1
ATOM 1389 O O . LEU A 1 167 ? -0.209 -13.475 9.538 1.00 42.62 167 LEU A O 1
ATOM 1393 N N . PRO A 1 168 ? -0.142 -11.311 10.112 1.00 44.59 168 PRO A N 1
ATOM 1394 C CA . PRO A 1 168 ? -1.591 -11.129 10.116 1.00 44.59 168 PRO A CA 1
ATOM 1395 C C . PRO A 1 168 ? -2.152 -11.059 8.685 1.00 44.59 168 PRO A C 1
ATOM 1397 O O . PRO A 1 168 ? -1.789 -10.186 7.885 1.00 44.59 168 PRO A O 1
ATOM 1400 N N . LEU A 1 169 ? -3.072 -11.964 8.358 1.00 43.97 169 LEU A N 1
ATOM 1401 C CA . LEU A 1 169 ? -3.843 -11.929 7.122 1.00 43.97 169 LEU A CA 1
ATOM 1402 C C . LEU A 1 169 ? -5.157 -11.183 7.398 1.00 43.97 169 LEU A C 1
ATOM 1404 O O . LEU A 1 169 ? -5.811 -11.363 8.421 1.00 43.97 169 LEU A O 1
ATOM 1408 N N . ILE A 1 170 ? -5.534 -10.269 6.513 1.00 48.06 170 ILE A N 1
ATOM 1409 C CA . ILE A 1 170 ? -6.775 -9.510 6.664 1.00 48.06 170 ILE A CA 1
ATOM 1410 C C . ILE A 1 170 ? -7.590 -9.724 5.414 1.00 48.06 170 ILE A C 1
ATOM 1412 O O . ILE A 1 170 ? -7.202 -9.296 4.326 1.00 48.06 170 ILE A O 1
ATOM 1416 N N . SER A 1 171 ? -8.734 -10.367 5.592 1.00 39.16 171 SER A N 1
ATOM 1417 C CA . SER A 1 171 ? -9.878 -10.171 4.724 1.00 39.16 171 SER A CA 1
ATOM 1418 C C . SER A 1 171 ? -10.477 -8.815 5.086 1.00 39.16 171 SER A C 1
ATOM 1420 O O . SER A 1 171 ? -11.198 -8.685 6.074 1.00 39.16 171 SER A O 1
ATOM 1422 N N . ALA A 1 172 ? -10.164 -7.775 4.317 1.00 38.50 172 ALA A N 1
ATOM 1423 C CA . ALA A 1 172 ? -10.970 -6.565 4.361 1.00 38.50 172 ALA A CA 1
ATOM 1424 C C . ALA A 1 172 ? -12.251 -6.856 3.568 1.00 38.50 172 ALA A C 1
ATOM 1426 O O . ALA A 1 172 ? -12.409 -6.408 2.434 1.00 38.50 172 ALA A O 1
ATOM 1427 N N . GLU A 1 173 ? -13.161 -7.652 4.139 1.00 36.41 173 GLU A N 1
ATOM 1428 C CA . GLU A 1 173 ? -14.564 -7.532 3.760 1.00 36.41 173 GLU A CA 1
ATOM 1429 C C . GLU A 1 173 ? -14.994 -6.155 4.250 1.00 36.41 173 GLU A C 1
ATOM 1431 O O . GLU A 1 173 ? -15.228 -5.925 5.436 1.00 36.41 173 GLU A O 1
ATOM 1436 N N . SER A 1 174 ? -14.967 -5.196 3.325 1.00 33.53 174 SER A N 1
ATOM 1437 C CA . SER A 1 174 ? -15.515 -3.867 3.527 1.00 33.53 174 SER A CA 1
ATOM 1438 C C . SER A 1 174 ? -16.954 -4.035 4.011 1.00 33.53 174 SER A C 1
ATOM 1440 O O . SER A 1 174 ? -17.851 -4.353 3.231 1.00 33.53 174 SER A O 1
ATOM 1442 N N . CYS A 1 175 ? -17.171 -3.877 5.316 1.00 31.75 175 CYS A N 1
ATOM 1443 C CA . CYS A 1 175 ? -18.497 -3.759 5.902 1.00 31.75 175 CYS A CA 1
ATOM 1444 C C . CYS A 1 175 ? -19.067 -2.389 5.521 1.00 31.75 175 CYS A C 1
ATOM 1446 O O . CYS A 1 175 ? -19.158 -1.482 6.345 1.00 31.75 175 CYS A O 1
ATOM 1448 N N . PHE A 1 176 ? -19.432 -2.237 4.254 1.00 29.30 176 PHE A N 1
ATOM 1449 C CA . PHE A 1 176 ? -20.437 -1.282 3.828 1.00 29.30 176 PHE A CA 1
ATOM 1450 C C . PHE A 1 176 ? -21.515 -2.079 3.103 1.00 29.30 176 PHE A C 1
ATOM 1452 O O . PHE A 1 176 ? -21.440 -2.332 1.902 1.00 29.30 176 PHE A O 1
ATOM 1459 N N . GLU A 1 177 ? -22.505 -2.515 3.885 1.00 26.11 177 GLU A N 1
ATOM 1460 C CA . GLU A 1 177 ? -23.840 -2.793 3.364 1.00 26.11 177 GLU A CA 1
ATOM 1461 C C . GLU A 1 177 ? -24.273 -1.580 2.518 1.00 26.11 177 GLU A C 1
ATOM 1463 O O . GLU A 1 177 ? -24.234 -0.441 2.998 1.00 26.11 177 GLU A O 1
ATOM 1468 N N . PHE A 1 178 ? -24.601 -1.826 1.247 1.00 33.44 178 PHE A N 1
ATOM 1469 C CA . PHE A 1 178 ? -25.301 -0.868 0.387 1.00 33.44 178 PHE A CA 1
ATOM 1470 C C . PHE A 1 178 ? -26.763 -0.727 0.817 1.00 33.44 178 PHE A C 1
ATOM 1472 O O . PHE A 1 178 ? -27.373 -1.765 1.167 1.00 33.44 178 PHE A O 1
#

pLDDT: mean 72.85, std 19.08, range [26.11, 96.44]

Radius of gyration: 19.25 Å; chains: 1; bounding box: 56×44×50 Å

Secondary structure (DSSP, 8-state):
---PPP-EEEEE---EEEEEES--EEEEE-TTS-EEEEE---SS--EEEEEEEEEEEEB-TTS-BPPPEEEEEEEEEEE-SS---HHHHHHHHHHHHHHHTT--EEEESSGGGTT--EEEEEEEEEEEEE----S-GGG-TT--EEEEEEEESS-B---BPPSSSS--B---------